Protein AF-A0A535Q9F3-F1 (afdb_monomer_lite)

Foldseek 3Di:
DLCLQAPDCVQVVHHRLVCVQVVHCDQLLVQLPDDDDPPDRDDPVVSVVSSVSSNPGCSSVVVLVVLLVVLVVQLVVLVVVDDDDVSVVSNVVSVCVSPDPD

Structure (mmCIF, N/CA/C/O backbone):
data_AF-A0A535Q9F3-F1
#
_entry.id   AF-A0A535Q9F3-F1
#
loop_
_atom_site.group_PDB
_atom_site.id
_atom_si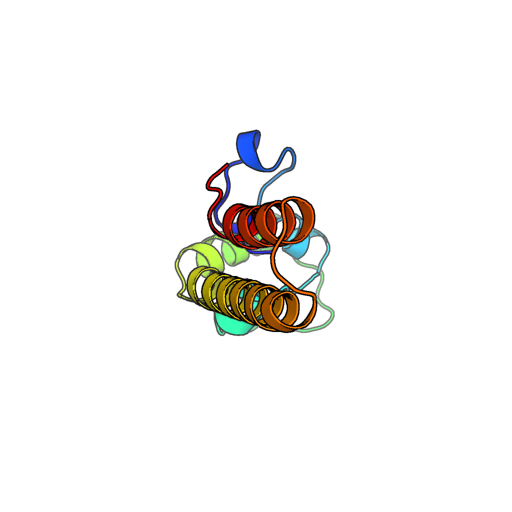te.type_symbol
_atom_site.label_atom_id
_atom_site.label_alt_id
_atom_site.label_comp_id
_atom_site.label_asym_id
_atom_site.label_entity_id
_atom_site.label_seq_id
_atom_site.pdbx_PDB_ins_code
_atom_site.Cartn_x
_atom_site.Cartn_y
_atom_site.Cartn_z
_atom_site.occupancy
_atom_site.B_iso_or_equiv
_atom_site.auth_seq_id
_atom_site.auth_comp_id
_atom_site.auth_asym_id
_atom_site.auth_atom_id
_atom_site.pdbx_PDB_model_num
ATOM 1 N N . ASP A 1 1 ? 5.963 -1.734 -1.301 1.00 90.44 1 ASP A N 1
ATOM 2 C CA . ASP A 1 1 ? 5.035 -2.369 -2.262 1.00 90.44 1 ASP A CA 1
ATOM 3 C C . ASP A 1 1 ? 4.254 -1.331 -3.057 1.00 90.44 1 ASP A C 1
ATOM 5 O O . ASP A 1 1 ? 4.890 -0.652 -3.834 1.00 90.44 1 ASP A O 1
ATOM 9 N N . VAL A 1 2 ? 2.936 -1.126 -2.894 1.00 91.62 2 VAL A N 1
ATOM 10 C CA . VAL A 1 2 ? 2.142 -0.286 -3.835 1.00 91.62 2 VAL A CA 1
ATOM 11 C C . VAL A 1 2 ? 2.726 1.120 -4.040 1.00 91.62 2 VAL A C 1
ATOM 13 O O . VAL A 1 2 ? 2.924 1.544 -5.177 1.00 91.62 2 VAL A O 1
ATOM 16 N N . LEU A 1 3 ? 3.059 1.819 -2.949 1.00 88.81 3 LEU A N 1
ATOM 17 C CA . LEU A 1 3 ? 3.656 3.160 -3.003 1.00 88.81 3 LEU A CA 1
ATOM 18 C C . LEU A 1 3 ? 5.018 3.193 -3.711 1.00 88.81 3 LEU A C 1
ATOM 20 O O . LEU A 1 3 ? 5.362 4.228 -4.266 1.00 88.81 3 LEU A O 1
ATOM 24 N N . ASP A 1 4 ? 5.745 2.074 -3.756 1.00 88.75 4 ASP A N 1
ATOM 25 C CA . ASP A 1 4 ? 7.026 1.967 -4.466 1.00 88.75 4 ASP A CA 1
ATOM 26 C C . ASP A 1 4 ? 6.860 2.118 -5.987 1.00 88.75 4 ASP A C 1
ATOM 28 O O . ASP A 1 4 ? 7.830 2.411 -6.672 1.00 88.75 4 ASP A O 1
ATOM 32 N N . TYR A 1 5 ? 5.633 1.974 -6.508 1.00 88.38 5 TYR A N 1
ATOM 33 C CA . TYR A 1 5 ? 5.314 2.106 -7.933 1.00 88.38 5 TYR A CA 1
ATOM 34 C C . TYR A 1 5 ? 4.454 3.334 -8.241 1.00 88.38 5 TYR A C 1
ATOM 36 O O . TYR A 1 5 ? 4.628 3.955 -9.289 1.00 88.38 5 TYR A O 1
ATOM 44 N N . VAL A 1 6 ? 3.509 3.688 -7.362 1.00 84.19 6 VAL A N 1
ATOM 45 C CA . VAL A 1 6 ? 2.505 4.738 -7.644 1.00 84.19 6 VAL A CA 1
ATOM 46 C C . VAL A 1 6 ? 2.747 6.057 -6.917 1.00 84.19 6 VAL A C 1
ATOM 48 O O . VAL A 1 6 ? 2.139 7.053 -7.297 1.00 84.19 6 VAL A O 1
ATOM 51 N N . GLY A 1 7 ? 3.579 6.064 -5.873 1.00 79.19 7 GLY A N 1
ATOM 52 C CA . GLY A 1 7 ? 3.896 7.279 -5.129 1.00 79.19 7 GLY A CA 1
ATOM 53 C C . GLY A 1 7 ? 4.912 8.151 -5.859 1.00 79.19 7 GLY A C 1
ATOM 54 O O . GLY A 1 7 ? 5.572 7.705 -6.798 1.00 79.19 7 GLY A O 1
ATOM 55 N N . THR A 1 8 ? 5.060 9.393 -5.414 1.00 74.19 8 THR A N 1
ATOM 56 C CA . THR A 1 8 ? 6.158 10.276 -5.829 1.00 74.19 8 THR A CA 1
ATOM 57 C C . THR A 1 8 ? 7.357 10.162 -4.881 1.00 74.19 8 THR A C 1
ATOM 59 O O . THR A 1 8 ? 7.219 9.763 -3.727 1.00 74.19 8 THR A O 1
ATOM 62 N N . GLU A 1 9 ? 8.563 10.540 -5.320 1.00 70.94 9 GLU A N 1
ATOM 63 C CA . GLU A 1 9 ? 9.750 10.508 -4.440 1.00 70.94 9 GLU A CA 1
ATOM 64 C C . GLU A 1 9 ? 9.569 11.366 -3.175 1.00 70.94 9 GLU A C 1
ATOM 66 O O . GLU A 1 9 ? 10.046 10.999 -2.103 1.00 70.94 9 GLU A O 1
ATOM 71 N N . GLY A 1 10 ? 8.832 12.479 -3.276 1.00 65.81 10 GLY A N 1
ATOM 72 C CA . GLY A 1 10 ? 8.499 13.332 -2.131 1.00 65.81 10 GLY A CA 1
ATOM 73 C C . GLY A 1 10 ? 7.527 12.682 -1.142 1.00 65.81 10 GLY A C 1
ATOM 74 O O . GLY A 1 10 ? 7.582 12.975 0.049 1.00 65.81 10 GLY A O 1
ATOM 75 N N . GLU A 1 11 ? 6.674 11.778 -1.618 1.00 69.12 11 GLU A N 1
ATOM 76 C CA . GLU A 1 11 ? 5.701 11.036 -0.813 1.00 69.12 11 GLU A CA 1
ATOM 77 C C . GLU A 1 11 ? 6.332 9.825 -0.122 1.00 69.12 11 GLU A C 1
ATOM 79 O O . GLU A 1 11 ? 6.045 9.540 1.040 1.00 69.12 11 GLU A O 1
ATOM 84 N N . VAL A 1 12 ? 7.202 9.101 -0.831 1.00 67.25 12 VAL A N 1
ATOM 85 C CA . VAL A 1 12 ? 7.805 7.852 -0.342 1.00 67.25 12 VAL A CA 1
ATOM 86 C C . VAL A 1 12 ? 9.109 8.115 0.426 1.00 67.25 12 VAL A C 1
ATOM 88 O O . VAL A 1 12 ? 9.489 7.317 1.282 1.00 67.25 12 VAL A O 1
ATOM 91 N N . GLY A 1 13 ? 9.792 9.236 0.163 1.00 68.69 13 GLY A N 1
ATOM 92 C CA . GLY A 1 13 ? 11.067 9.599 0.797 1.00 68.69 13 GLY A CA 1
ATOM 93 C C . GLY A 1 13 ? 12.273 8.789 0.301 1.00 68.69 13 GLY A C 1
ATOM 94 O O . GLY A 1 13 ? 13.349 8.867 0.892 1.00 68.69 13 GLY A O 1
ATOM 95 N N . LYS A 1 14 ? 12.096 8.009 -0.771 1.00 71.00 14 LYS A N 1
ATOM 96 C CA . LYS A 1 14 ? 13.121 7.225 -1.477 1.00 71.00 14 LYS A CA 1
ATOM 97 C C . LYS A 1 14 ? 12.809 7.194 -2.985 1.00 71.00 14 LYS A C 1
ATOM 99 O O . LYS A 1 14 ? 11.664 7.479 -3.350 1.00 71.00 14 LYS A O 1
ATOM 104 N N . PRO A 1 15 ? 13.782 6.849 -3.852 1.00 71.62 15 PRO A N 1
ATOM 105 C CA . PRO A 1 15 ? 13.523 6.643 -5.274 1.00 71.62 15 PRO A CA 1
ATOM 106 C C . PRO A 1 15 ? 12.430 5.592 -5.493 1.00 71.62 15 PRO A C 1
ATOM 108 O O . PRO A 1 15 ? 12.385 4.576 -4.798 1.00 71.62 15 PRO A O 1
ATOM 111 N N . ILE A 1 16 ? 11.557 5.844 -6.464 1.00 75.81 16 ILE A N 1
ATOM 112 C CA . ILE A 1 16 ? 10.507 4.911 -6.895 1.00 75.81 16 ILE A CA 1
ATOM 113 C C . ILE A 1 16 ? 11.169 3.673 -7.512 1.00 75.81 16 ILE A C 1
ATOM 115 O O . ILE A 1 16 ? 12.160 3.795 -8.234 1.00 75.81 16 ILE A O 1
ATOM 119 N N . GLY A 1 17 ? 10.610 2.488 -7.265 1.00 79.00 17 GLY A N 1
ATOM 120 C CA . GLY A 1 17 ? 11.117 1.238 -7.825 1.00 79.00 17 GLY A CA 1
ATOM 121 C C . GLY A 1 17 ? 12.365 0.705 -7.133 1.00 79.00 17 GLY A C 1
ATOM 122 O O . GLY A 1 17 ? 13.114 -0.076 -7.723 1.00 79.00 17 GLY A O 1
ATOM 123 N N . HIS A 1 18 ? 12.602 1.136 -5.895 1.00 82.12 18 HIS A N 1
ATOM 124 C CA . HIS A 1 18 ? 13.696 0.645 -5.070 1.00 82.12 18 HIS A CA 1
ATOM 125 C C . HIS A 1 18 ? 13.629 -0.874 -4.899 1.00 82.12 18 HIS A C 1
ATOM 127 O O . HIS A 1 18 ? 14.661 -1.535 -4.974 1.00 82.12 18 HIS A O 1
ATOM 133 N N . ASP A 1 19 ? 12.425 -1.429 -4.733 1.00 87.62 19 ASP A N 1
ATOM 134 C CA . ASP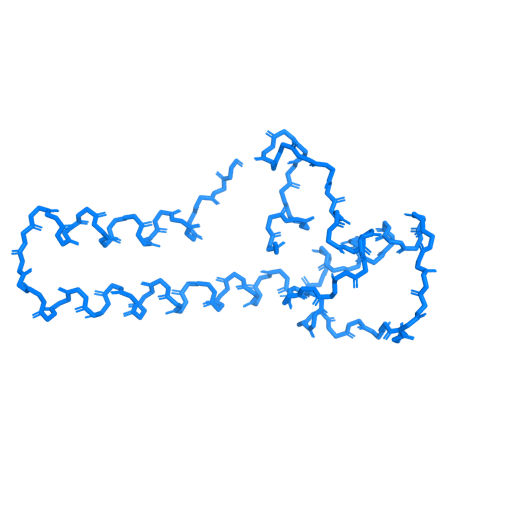 A 1 19 ? 12.247 -2.863 -4.501 1.00 87.62 19 ASP A CA 1
ATOM 135 C C . ASP A 1 19 ? 12.752 -3.666 -5.722 1.00 87.62 19 ASP A C 1
ATOM 137 O O . ASP A 1 19 ? 13.501 -4.628 -5.567 1.00 87.62 19 ASP A O 1
ATOM 141 N N . ILE A 1 20 ? 12.456 -3.211 -6.948 1.00 86.38 20 ILE A N 1
ATOM 142 C CA . ILE A 1 20 ? 12.961 -3.826 -8.191 1.00 86.38 20 ILE A CA 1
ATOM 143 C C . ILE A 1 20 ? 14.481 -3.676 -8.323 1.00 86.38 20 ILE A C 1
ATOM 145 O O . ILE A 1 20 ? 15.154 -4.623 -8.730 1.00 86.38 20 ILE A O 1
ATOM 149 N N . LEU A 1 21 ? 15.036 -2.506 -7.986 1.00 82.44 21 LEU A N 1
ATOM 150 C CA . LEU A 1 21 ? 16.485 -2.268 -8.042 1.00 82.44 21 LEU A CA 1
ATOM 151 C C . LEU A 1 21 ? 17.264 -3.182 -7.086 1.00 82.44 21 LEU A C 1
ATOM 153 O O . LEU A 1 21 ? 18.392 -3.573 -7.391 1.00 82.44 21 LEU A O 1
ATOM 157 N N . GLU A 1 22 ? 16.663 -3.541 -5.953 1.00 84.00 22 GLU A N 1
ATOM 158 C CA . GLU A 1 22 ? 17.216 -4.500 -4.993 1.00 84.00 22 GLU A CA 1
ATOM 159 C C . GLU A 1 22 ? 16.936 -5.970 -5.355 1.00 84.00 22 GLU A C 1
ATOM 161 O O . GLU A 1 22 ? 17.462 -6.869 -4.700 1.00 84.00 22 GLU A O 1
ATOM 166 N N . GLY A 1 23 ? 16.169 -6.230 -6.420 1.00 83.12 23 GLY A N 1
ATOM 167 C CA . GLY A 1 23 ? 15.842 -7.579 -6.889 1.00 83.12 23 GLY A CA 1
ATOM 168 C C . GLY A 1 23 ? 14.638 -8.216 -6.190 1.00 83.12 23 GLY A C 1
ATOM 169 O O . GLY A 1 23 ? 14.482 -9.434 -6.226 1.00 83.12 23 GLY A O 1
ATOM 170 N N . PHE A 1 24 ? 13.775 -7.422 -5.555 1.00 85.62 24 PHE A N 1
ATOM 171 C CA . PHE A 1 24 ? 12.557 -7.903 -4.912 1.00 85.62 24 PHE A CA 1
ATOM 172 C C . PHE A 1 24 ? 11.342 -7.761 -5.834 1.00 85.62 24 PHE A C 1
ATOM 174 O O . PHE A 1 24 ? 10.825 -6.667 -6.068 1.00 85.62 24 PHE A O 1
ATOM 181 N N . ALA A 1 25 ? 10.815 -8.895 -6.296 1.00 88.06 25 ALA A N 1
ATOM 182 C CA . ALA A 1 25 ? 9.504 -8.951 -6.931 1.00 88.06 25 ALA A CA 1
ATOM 183 C C . ALA A 1 25 ? 8.406 -8.864 -5.855 1.00 88.06 25 ALA A C 1
ATOM 185 O O . ALA A 1 25 ? 8.063 -9.860 -5.223 1.00 88.06 25 ALA A O 1
ATOM 186 N N . THR A 1 26 ? 7.869 -7.666 -5.611 1.00 92.44 26 THR A N 1
ATOM 187 C CA . THR A 1 26 ? 6.767 -7.449 -4.655 1.00 92.44 26 THR A CA 1
ATOM 188 C C . THR A 1 26 ? 5.395 -7.725 -5.274 1.00 92.44 26 THR A C 1
ATOM 190 O O . THR A 1 26 ? 5.262 -7.921 -6.483 1.00 92.44 26 THR A O 1
ATOM 193 N N . LEU A 1 27 ? 4.338 -7.734 -4.453 1.00 94.94 27 LEU A N 1
ATOM 194 C CA . LEU A 1 27 ? 2.992 -8.123 -4.890 1.00 94.94 27 LEU A CA 1
ATOM 195 C C . LEU A 1 27 ? 2.482 -7.380 -6.150 1.00 94.94 27 LEU A C 1
ATOM 197 O O . LEU A 1 27 ? 1.922 -8.050 -7.021 1.00 94.94 27 LEU A O 1
ATOM 201 N N . PRO A 1 28 ? 2.683 -6.053 -6.325 1.00 94.94 28 PRO A N 1
ATOM 202 C CA . PRO A 1 28 ? 2.293 -5.372 -7.563 1.00 94.94 28 PRO A CA 1
ATOM 203 C C . PRO A 1 28 ? 2.909 -5.985 -8.828 1.00 94.94 28 PRO A C 1
ATOM 205 O O . PRO A 1 28 ? 2.235 -6.048 -9.850 1.00 94.94 28 PRO A O 1
ATOM 208 N N . VAL A 1 29 ? 4.150 -6.473 -8.756 1.00 93.31 29 VAL A N 1
ATOM 209 C CA . VAL A 1 29 ? 4.868 -7.123 -9.867 1.00 93.31 29 VAL A CA 1
ATOM 210 C C . VAL A 1 29 ? 4.252 -8.474 -10.186 1.00 93.31 29 VAL A C 1
ATOM 212 O O . VAL A 1 29 ? 3.924 -8.750 -11.337 1.00 93.31 29 VAL A O 1
ATOM 215 N N . MET A 1 30 ? 4.038 -9.289 -9.149 1.00 92.19 30 MET A N 1
ATOM 216 C CA . MET A 1 30 ? 3.439 -10.619 -9.284 1.00 92.19 30 MET A CA 1
ATOM 217 C C . MET A 1 30 ? 2.051 -10.536 -9.935 1.00 92.19 30 MET A C 1
ATOM 219 O O . MET A 1 30 ? 1.699 -11.358 -10.775 1.00 92.19 30 MET A O 1
ATOM 223 N N . LEU A 1 31 ? 1.272 -9.512 -9.576 1.00 95.12 31 LEU A N 1
ATOM 224 C CA . LEU A 1 31 ? -0.069 -9.273 -10.114 1.00 95.12 31 LEU A CA 1
ATOM 225 C C . LEU A 1 31 ? -0.062 -8.603 -11.495 1.00 95.12 31 LEU A C 1
ATOM 227 O O . LEU A 1 31 ? -0.993 -8.797 -12.276 1.00 95.12 31 LEU A O 1
ATOM 231 N N . ALA A 1 32 ? 0.993 -7.858 -11.836 1.00 93.62 32 ALA A N 1
ATOM 232 C CA . ALA A 1 32 ? 1.164 -7.273 -13.165 1.00 93.62 32 ALA A CA 1
ATOM 233 C C . ALA A 1 32 ? 1.350 -8.331 -14.268 1.00 93.62 32 ALA A C 1
ATOM 235 O O . ALA A 1 32 ? 1.239 -7.992 -15.444 1.00 93.62 32 ALA A O 1
ATOM 236 N N . SER A 1 33 ? 1.589 -9.602 -13.905 1.00 86.00 33 SER A N 1
ATOM 237 C CA . SER A 1 33 ? 1.857 -10.702 -14.846 1.00 86.00 33 SER A CA 1
ATOM 238 C C . SER A 1 33 ? 3.040 -10.400 -15.778 1.00 86.00 33 SER A C 1
ATOM 240 O O . SER A 1 33 ? 3.030 -10.770 -16.951 1.00 86.00 33 SER A O 1
ATOM 242 N N . ILE A 1 34 ? 4.041 -9.686 -15.257 1.00 83.19 34 ILE A N 1
ATOM 243 C CA . ILE A 1 34 ? 5.296 -9.404 -15.954 1.00 83.19 34 ILE A CA 1
ATOM 244 C C . ILE A 1 34 ? 6.220 -10.591 -15.725 1.00 83.19 34 ILE A C 1
ATOM 246 O O . ILE A 1 34 ? 6.467 -10.971 -14.581 1.00 83.19 34 ILE A O 1
ATOM 250 N N . ASP A 1 35 ? 6.714 -11.165 -16.816 1.00 80.12 35 ASP A N 1
ATOM 251 C CA . ASP A 1 35 ? 7.698 -12.237 -16.758 1.00 80.12 35 ASP A CA 1
ATOM 252 C C . ASP A 1 35 ? 9.060 -11.643 -16.391 1.00 80.12 35 ASP A C 1
ATOM 254 O O . ASP A 1 35 ? 9.587 -10.775 -17.096 1.00 80.12 35 ASP A O 1
ATOM 258 N N . LEU A 1 36 ? 9.593 -12.067 -15.250 1.00 78.31 36 LEU A N 1
ATOM 259 C CA . LEU A 1 36 ? 10.919 -11.699 -14.780 1.00 78.31 36 LEU A CA 1
ATOM 260 C C . LEU A 1 36 ? 11.737 -12.979 -14.687 1.00 78.31 36 LEU A C 1
ATOM 262 O O . LEU A 1 36 ? 11.338 -13.929 -14.021 1.00 78.31 36 LEU A O 1
ATOM 266 N N . GLU A 1 37 ? 12.887 -12.994 -15.353 1.00 78.25 37 GLU A N 1
ATOM 267 C CA . GLU A 1 37 ? 13.832 -14.096 -15.214 1.00 78.25 37 GLU A CA 1
ATOM 268 C C . GLU A 1 37 ? 14.401 -14.109 -13.789 1.00 78.25 37 GLU A C 1
ATOM 270 O O . GLU A 1 37 ? 15.000 -13.123 -13.346 1.00 78.25 37 GLU A O 1
ATOM 275 N N . ASP A 1 38 ? 14.234 -15.234 -13.091 1.00 72.94 38 ASP A N 1
ATOM 276 C CA . ASP A 1 38 ? 14.846 -15.460 -11.781 1.00 72.94 38 ASP A CA 1
ATOM 277 C C . ASP A 1 38 ? 16.384 -15.381 -11.864 1.00 72.94 38 ASP A C 1
ATOM 279 O O . ASP A 1 38 ? 17.003 -15.735 -12.871 1.00 72.94 38 ASP A O 1
ATOM 283 N N . ASP A 1 39 ? 17.008 -14.918 -10.777 1.00 72.88 39 ASP A N 1
ATOM 284 C CA . ASP A 1 39 ? 18.465 -14.849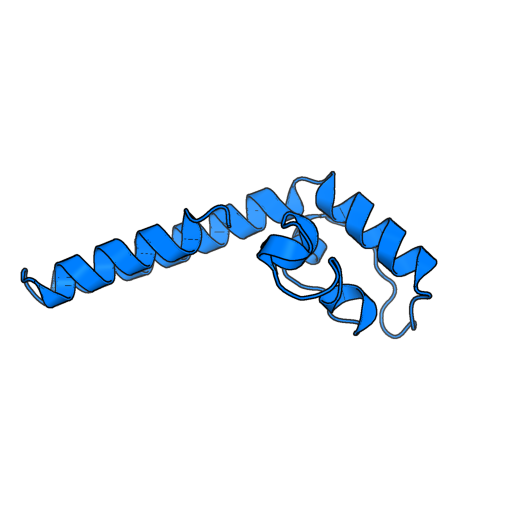 -10.573 1.00 72.88 39 ASP A CA 1
ATOM 285 C C . ASP A 1 39 ? 19.267 -13.957 -11.543 1.00 72.88 39 ASP A C 1
ATOM 287 O O . ASP A 1 39 ? 20.505 -13.946 -11.517 1.00 72.88 39 ASP A O 1
ATOM 291 N N . ARG A 1 40 ? 18.604 -13.126 -12.358 1.00 78.38 40 ARG A N 1
ATOM 292 C CA . ARG A 1 40 ? 19.280 -12.118 -13.185 1.00 78.38 40 ARG A CA 1
ATOM 293 C C . ARG A 1 40 ? 19.331 -10.762 -12.487 1.00 78.38 40 ARG A C 1
ATOM 295 O O . ARG A 1 40 ? 18.315 -10.182 -12.118 1.00 78.38 40 ARG A O 1
ATOM 302 N N . ARG A 1 41 ? 20.531 -10.182 -12.385 1.00 79.94 41 ARG A N 1
ATOM 303 C CA . ARG A 1 41 ? 20.682 -8.790 -11.940 1.00 79.94 41 ARG A CA 1
ATOM 304 C C . ARG A 1 41 ? 20.204 -7.841 -13.040 1.00 79.94 41 ARG A C 1
ATOM 306 O O . ARG A 1 41 ? 20.797 -7.804 -14.118 1.00 79.94 41 ARG A O 1
ATOM 313 N N . LEU A 1 42 ? 19.164 -7.066 -12.749 1.00 83.44 42 LEU A N 1
ATOM 314 C CA . LEU A 1 42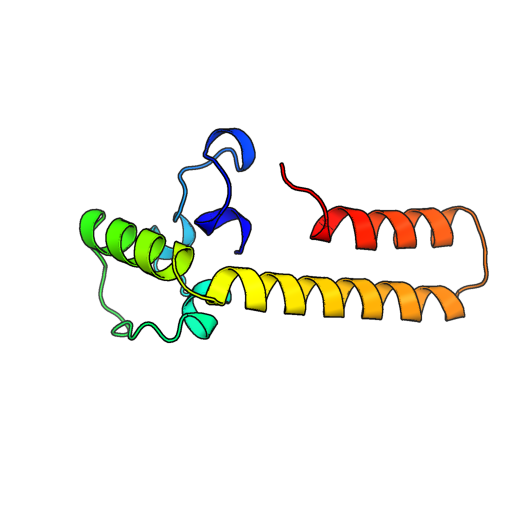 ? 18.656 -6.021 -13.635 1.00 83.44 42 LEU A CA 1
ATOM 315 C C . LEU A 1 42 ? 19.620 -4.829 -13.667 1.00 83.44 42 LEU A C 1
ATOM 317 O O . LEU A 1 42 ? 20.188 -4.436 -12.644 1.00 83.44 42 LEU A O 1
ATOM 321 N N . SER A 1 43 ? 19.794 -4.229 -14.840 1.00 87.12 43 SER A N 1
ATOM 322 C CA . SER A 1 43 ? 20.352 -2.883 -14.938 1.00 87.12 43 SER A CA 1
ATOM 323 C C . SER A 1 43 ? 19.351 -1.856 -14.404 1.00 87.12 43 SER A C 1
ATOM 325 O O . SER A 1 43 ? 18.142 -2.087 -14.390 1.00 87.12 43 SER A O 1
ATOM 327 N N . GLU A 1 44 ? 19.828 -0.670 -14.020 1.00 84.31 44 GLU A N 1
ATOM 328 C CA . GLU A 1 44 ? 18.924 0.411 -13.607 1.00 84.31 44 GLU A CA 1
ATOM 329 C C . GLU A 1 44 ? 17.920 0.803 -14.700 1.00 84.31 44 GLU A C 1
ATOM 331 O O . GLU A 1 44 ? 16.829 1.283 -14.403 1.00 84.31 44 GLU A O 1
ATOM 336 N N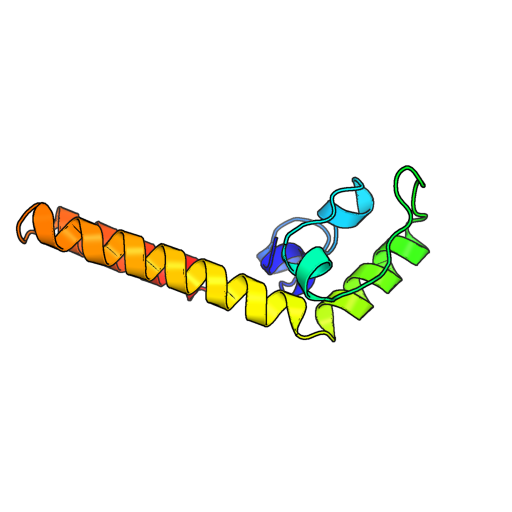 . HIS A 1 45 ? 18.295 0.648 -15.972 1.00 87.69 45 HIS A N 1
ATOM 337 C CA . HIS A 1 45 ? 17.404 0.946 -17.086 1.00 87.69 45 HIS A CA 1
ATOM 338 C C . HIS A 1 45 ? 16.258 -0.064 -17.160 1.00 87.69 45 HIS A C 1
ATOM 340 O O . HIS A 1 45 ? 15.106 0.356 -17.169 1.00 87.69 45 HIS A O 1
ATOM 346 N N . GLU A 1 46 ? 16.563 -1.362 -17.105 1.00 88.00 46 GLU A N 1
ATOM 347 C CA . GLU A 1 46 ? 15.552 -2.429 -17.096 1.00 88.00 46 GLU A CA 1
ATOM 348 C C . GLU A 1 46 ? 14.649 -2.338 -15.864 1.00 88.00 46 GLU A C 1
ATOM 350 O O . GLU A 1 46 ? 13.436 -2.482 -15.970 1.00 88.00 46 GLU A O 1
ATOM 355 N N . ALA A 1 47 ? 15.219 -2.026 -14.696 1.00 86.62 47 ALA A N 1
ATOM 356 C CA . ALA A 1 47 ? 14.442 -1.797 -13.485 1.00 86.62 47 ALA A CA 1
ATOM 357 C C . ALA A 1 47 ? 13.427 -0.657 -13.668 1.00 86.62 47 ALA A C 1
ATOM 359 O O . ALA A 1 47 ? 12.262 -0.807 -13.306 1.00 86.62 47 ALA A O 1
ATOM 360 N N . ARG A 1 48 ? 13.833 0.463 -14.285 1.00 85.94 48 ARG A N 1
ATOM 361 C CA . ARG A 1 48 ? 12.922 1.576 -14.606 1.00 85.94 48 ARG A CA 1
ATOM 362 C C . ARG A 1 48 ? 11.833 1.171 -15.601 1.00 85.94 48 ARG A C 1
ATOM 364 O O . ARG A 1 48 ? 10.686 1.570 -15.420 1.00 85.94 48 ARG A O 1
ATOM 371 N N . GLU A 1 49 ? 12.161 0.376 -16.617 1.00 90.06 49 GLU A N 1
ATOM 372 C CA . GLU A 1 49 ? 11.172 -0.137 -17.576 1.00 90.06 49 GLU A CA 1
ATOM 373 C C . GLU A 1 49 ? 10.143 -1.050 -16.901 1.00 90.06 49 GLU A C 1
ATOM 375 O O . GLU A 1 49 ? 8.945 -0.912 -17.144 1.00 90.06 49 GLU A O 1
ATOM 380 N N . ILE A 1 50 ? 10.588 -1.925 -15.996 1.00 89.94 50 ILE A N 1
ATOM 381 C CA . ILE A 1 50 ? 9.704 -2.791 -15.208 1.00 89.94 50 ILE A CA 1
ATOM 382 C C . ILE A 1 50 ? 8.801 -1.953 -14.305 1.00 89.94 50 ILE A C 1
ATOM 384 O O . ILE A 1 50 ? 7.597 -2.186 -14.264 1.00 89.94 50 ILE A O 1
ATOM 388 N N . VAL A 1 51 ? 9.346 -0.953 -13.611 1.00 89.44 51 VAL A N 1
ATOM 389 C CA . VAL A 1 51 ? 8.564 -0.063 -12.736 1.00 89.44 51 VAL A CA 1
ATOM 390 C C . VAL A 1 51 ? 7.467 0.654 -13.520 1.00 89.44 51 VAL A C 1
ATOM 392 O O . VAL A 1 51 ? 6.320 0.687 -13.071 1.00 89.44 51 VAL A O 1
ATOM 395 N N . GLU A 1 52 ? 7.783 1.175 -14.706 1.00 90.81 52 GLU A N 1
ATOM 396 C CA . GLU A 1 52 ? 6.797 1.793 -15.598 1.00 90.81 52 GLU A CA 1
ATOM 397 C C . GLU A 1 52 ? 5.770 0.780 -16.125 1.00 90.81 52 GLU A C 1
ATOM 399 O O . GLU A 1 52 ? 4.573 1.070 -16.154 1.00 90.81 52 GLU A O 1
ATOM 404 N N . ALA A 1 53 ? 6.188 -0.434 -16.487 1.00 92.94 53 ALA A N 1
ATOM 405 C CA . ALA A 1 53 ? 5.269 -1.488 -16.909 1.00 92.94 53 ALA A CA 1
ATOM 406 C C . ALA A 1 53 ? 4.299 -1.886 -15.781 1.00 92.94 53 ALA A C 1
ATOM 408 O O . ALA A 1 53 ? 3.090 -1.961 -16.004 1.00 92.94 53 ALA A O 1
ATOM 409 N N . VAL A 1 54 ? 4.799 -2.064 -14.552 1.00 93.56 54 VAL A N 1
ATOM 410 C CA . VAL A 1 54 ? 3.981 -2.359 -13.364 1.00 93.56 54 VAL A CA 1
ATOM 411 C C . VAL A 1 54 ? 3.015 -1.211 -13.091 1.00 93.56 54 VAL A C 1
ATOM 413 O O . VAL A 1 54 ? 1.824 -1.457 -12.898 1.00 93.56 54 VAL A O 1
ATOM 416 N N . ARG A 1 55 ? 3.493 0.039 -13.118 1.00 91.31 55 ARG A N 1
ATOM 417 C CA . ARG A 1 55 ? 2.675 1.243 -12.907 1.00 91.31 55 ARG A CA 1
ATOM 418 C C . ARG A 1 55 ? 1.505 1.333 -13.886 1.00 91.31 55 ARG A C 1
ATOM 420 O O . ARG A 1 55 ? 0.419 1.740 -13.482 1.00 91.31 55 ARG A O 1
ATOM 427 N N . ASN A 1 56 ? 1.718 0.943 -15.140 1.00 93.19 56 ASN A N 1
ATOM 428 C CA . ASN A 1 56 ? 0.702 0.972 -16.195 1.00 93.19 56 ASN A CA 1
ATOM 429 C C . ASN A 1 56 ? -0.170 -0.300 -16.254 1.00 93.19 56 ASN A C 1
ATOM 431 O O . ASN A 1 56 ? -1.070 -0.396 -17.088 1.00 93.19 56 ASN A O 1
ATOM 435 N N . SER A 1 57 ? 0.079 -1.276 -15.378 1.00 94.81 57 SER A N 1
ATOM 436 C CA . SER A 1 57 ? -0.706 -2.506 -15.258 1.00 94.81 57 SER A CA 1
ATOM 437 C C . SER A 1 57 ? -1.827 -2.386 -14.213 1.00 94.81 57 SER A C 1
ATOM 439 O O . SER A 1 57 ? -1.950 -1.391 -13.498 1.00 94.81 57 SER A O 1
ATOM 441 N N . ASN A 1 58 ? -2.616 -3.453 -14.053 1.00 95.06 58 ASN A N 1
ATOM 442 C CA . ASN A 1 58 ? -3.575 -3.573 -12.948 1.00 95.06 58 ASN A CA 1
ATOM 443 C C . ASN A 1 58 ? -2.928 -4.025 -11.623 1.00 95.06 58 ASN A C 1
ATOM 445 O O . ASN A 1 58 ? -3.613 -4.052 -10.599 1.00 95.06 58 ASN A O 1
ATOM 449 N N . GLY A 1 59 ? -1.636 -4.371 -11.619 1.00 95.62 59 GLY A N 1
ATOM 450 C CA . GLY A 1 59 ? -0.930 -4.927 -10.464 1.00 95.62 59 GLY A CA 1
ATOM 451 C C . GLY A 1 59 ? -0.999 -4.047 -9.210 1.00 95.62 59 GLY A C 1
ATOM 452 O O . GLY A 1 59 ? -1.432 -4.532 -8.163 1.00 95.62 59 GLY A O 1
ATOM 453 N N . PRO A 1 60 ? -0.669 -2.741 -9.285 1.00 94.12 60 PRO A N 1
ATOM 454 C CA . PRO A 1 60 ? -0.786 -1.839 -8.141 1.00 94.12 60 PRO A CA 1
ATOM 455 C C . PRO A 1 60 ? -2.211 -1.725 -7.589 1.00 94.12 60 PRO A C 1
ATOM 457 O O . PRO A 1 60 ? -2.395 -1.708 -6.372 1.00 94.12 60 PRO A O 1
ATOM 460 N N . GLN A 1 61 ? -3.221 -1.677 -8.465 1.00 94.31 61 GLN A N 1
ATOM 461 C CA . GLN A 1 61 ? -4.623 -1.586 -8.050 1.00 94.31 61 GLN A CA 1
ATOM 462 C C . GLN A 1 61 ? -5.071 -2.872 -7.345 1.00 94.31 61 GLN A C 1
ATOM 464 O O . GLN A 1 61 ? -5.627 -2.801 -6.254 1.00 94.31 61 GLN A O 1
ATOM 469 N N . GLN A 1 62 ? -4.760 -4.041 -7.907 1.00 96.94 62 GLN A N 1
ATOM 470 C CA . GLN A 1 62 ? -5.089 -5.328 -7.292 1.00 96.94 62 GLN A CA 1
ATOM 471 C C . GLN A 1 62 ? -4.357 -5.546 -5.958 1.00 96.94 62 GLN A C 1
ATOM 473 O O . GLN A 1 62 ? -4.941 -6.064 -5.008 1.00 96.94 62 GLN A O 1
ATOM 478 N N . ALA A 1 63 ? -3.097 -5.113 -5.848 1.00 96.38 63 ALA A N 1
ATOM 479 C CA . ALA A 1 63 ? -2.356 -5.150 -4.589 1.00 96.38 63 ALA A CA 1
ATOM 480 C C . ALA A 1 63 ? -2.978 -4.220 -3.531 1.00 96.38 63 ALA A C 1
ATOM 482 O O . ALA A 1 63 ? -3.045 -4.572 -2.352 1.00 96.38 63 ALA A O 1
ATOM 483 N N . LEU A 1 64 ? -3.475 -3.046 -3.939 1.00 95.31 64 LEU A N 1
ATOM 484 C CA . LEU A 1 64 ? -4.204 -2.143 -3.047 1.00 95.31 64 LEU A CA 1
ATOM 485 C C . LEU A 1 64 ? -5.546 -2.739 -2.600 1.00 95.31 64 LEU A C 1
ATOM 487 O O . LEU A 1 64 ? -5.939 -2.546 -1.451 1.00 95.31 64 LEU A O 1
ATOM 491 N N . ASP A 1 65 ? -6.231 -3.481 -3.469 1.00 96.44 65 ASP A N 1
ATOM 492 C CA . ASP A 1 65 ? -7.467 -4.181 -3.113 1.00 96.44 65 ASP A CA 1
ATOM 493 C C . ASP A 1 65 ? -7.210 -5.286 -2.078 1.00 96.44 65 ASP A C 1
ATOM 495 O O . ASP A 1 65 ? -7.904 -5.330 -1.065 1.00 96.44 65 ASP A O 1
ATOM 499 N N . GLN A 1 66 ? -6.128 -6.064 -2.212 1.00 97.75 66 GLN A N 1
ATOM 500 C CA . GLN A 1 66 ? -5.716 -7.004 -1.157 1.00 97.75 66 GLN A CA 1
ATOM 501 C C . GLN A 1 66 ? -5.395 -6.294 0.168 1.00 97.75 66 GLN A C 1
ATOM 503 O O . GLN A 1 66 ? -5.763 -6.769 1.244 1.00 97.75 66 GLN A O 1
ATOM 508 N N . ALA A 1 67 ? -4.745 -5.127 0.121 1.00 96.50 67 ALA A N 1
ATOM 509 C CA . ALA A 1 67 ? -4.497 -4.340 1.327 1.00 96.50 67 ALA A CA 1
ATOM 510 C C . ALA A 1 67 ? -5.811 -3.887 1.996 1.00 96.50 67 ALA A C 1
ATOM 512 O O . ALA A 1 67 ? -5.927 -3.944 3.223 1.00 96.50 67 ALA A O 1
ATOM 513 N N . ARG A 1 68 ? -6.816 -3.480 1.207 1.00 96.44 68 ARG A N 1
ATOM 514 C CA . ARG A 1 68 ? -8.158 -3.120 1.701 1.00 96.44 68 ARG A CA 1
ATOM 515 C C . ARG A 1 68 ? -8.865 -4.313 2.338 1.00 96.44 68 ARG A C 1
ATOM 517 O O . ARG A 1 68 ? -9.401 -4.158 3.432 1.00 96.44 68 ARG A O 1
ATOM 524 N N . ASP A 1 69 ? -8.778 -5.493 1.731 1.00 98.06 69 ASP A N 1
ATOM 525 C CA . ASP A 1 69 ? -9.339 -6.724 2.297 1.00 98.06 69 ASP A CA 1
ATOM 526 C C . ASP A 1 69 ? -8.714 -7.048 3.663 1.00 98.06 69 ASP A C 1
ATOM 528 O O . ASP A 1 69 ? -9.421 -7.371 4.623 1.00 98.06 69 ASP A O 1
ATOM 532 N N . HIS A 1 70 ? -7.392 -6.889 3.803 1.00 98.00 70 HIS A N 1
ATOM 533 C CA . HIS A 1 70 ? -6.712 -7.036 5.092 1.00 98.00 70 HIS A CA 1
ATOM 534 C C . HIS A 1 70 ? -7.167 -5.995 6.124 1.00 98.00 70 HIS A C 1
ATOM 536 O O . HIS A 1 70 ? -7.394 -6.343 7.288 1.00 98.00 70 HIS A O 1
ATOM 542 N N . ALA A 1 71 ? -7.331 -4.731 5.723 1.00 97.19 71 ALA A N 1
ATOM 543 C CA . ALA A 1 71 ? -7.836 -3.680 6.603 1.00 97.19 71 ALA A CA 1
ATOM 544 C C . ALA A 1 71 ? -9.272 -3.966 7.074 1.00 97.19 71 ALA A C 1
ATOM 546 O O . ALA A 1 71 ? -9.578 -3.815 8.261 1.00 97.19 71 ALA A O 1
ATOM 547 N N . ASP A 1 72 ? -10.145 -4.435 6.185 1.00 97.31 72 ASP A N 1
ATOM 548 C CA . ASP A 1 72 ? -11.520 -4.794 6.528 1.00 97.31 72 ASP A CA 1
ATOM 549 C C . ASP A 1 72 ? -11.594 -6.042 7.413 1.00 97.31 72 ASP A C 1
ATOM 551 O O . ASP A 1 72 ? -12.355 -6.062 8.389 1.00 97.31 72 ASP A O 1
ATOM 555 N N . ALA A 1 73 ? -10.748 -7.043 7.162 1.00 97.50 73 ALA A N 1
ATOM 556 C CA . ALA A 1 73 ? -10.606 -8.196 8.043 1.00 97.50 73 ALA A CA 1
ATOM 557 C C . ALA A 1 73 ? -10.171 -7.767 9.455 1.00 97.50 73 ALA A C 1
ATOM 559 O O . ALA A 1 73 ? -10.797 -8.174 10.439 1.00 97.50 73 ALA A O 1
ATOM 560 N N . ALA A 1 74 ? -9.169 -6.888 9.569 1.00 95.75 74 ALA A N 1
ATOM 561 C CA . ALA A 1 74 ? -8.714 -6.345 10.848 1.00 95.75 74 ALA A CA 1
ATOM 562 C C . ALA A 1 74 ? -9.835 -5.588 11.583 1.00 95.75 74 ALA A C 1
ATOM 564 O O . ALA A 1 74 ? -10.076 -5.822 12.769 1.00 95.75 74 ALA A O 1
ATOM 565 N N . ARG A 1 75 ? -10.595 -4.743 10.875 1.00 94.75 75 ARG A N 1
ATOM 566 C CA . ARG A 1 75 ? -11.759 -4.031 11.435 1.00 94.75 75 ARG A CA 1
ATOM 567 C C . ARG A 1 75 ? -12.854 -4.983 11.910 1.00 94.75 75 ARG A C 1
ATOM 569 O O . ARG A 1 75 ? -13.510 -4.706 12.913 1.00 94.75 75 ARG A O 1
ATOM 576 N N . SER A 1 76 ? -13.060 -6.101 11.217 1.00 94.75 76 SER A N 1
ATOM 577 C CA . SER A 1 76 ? -14.032 -7.113 11.631 1.00 94.75 76 SER A CA 1
ATOM 578 C C . SER A 1 76 ? -13.641 -7.774 12.956 1.00 94.75 76 SER A C 1
ATOM 580 O O . SER A 1 76 ? -14.506 -7.961 13.811 1.00 94.75 76 SER A O 1
ATOM 582 N N . GLN A 1 77 ? -12.349 -8.046 13.177 1.00 94.50 77 GLN A N 1
ATOM 583 C CA . GLN A 1 77 ? -11.858 -8.619 14.439 1.00 94.50 77 GLN A CA 1
ATOM 584 C C . GLN A 1 77 ? -12.092 -7.688 15.639 1.00 94.50 77 GLN A C 1
ATOM 586 O O . GLN A 1 77 ? -12.433 -8.150 16.728 1.00 94.50 77 GLN A O 1
ATOM 591 N N . LEU A 1 78 ? -12.004 -6.368 15.440 1.00 93.50 78 LEU A N 1
ATOM 592 C CA . LEU A 1 78 ? -12.242 -5.382 16.505 1.00 93.50 78 LEU A CA 1
ATOM 593 C C . LEU A 1 78 ? -13.676 -5.417 17.056 1.00 93.50 78 LEU A C 1
ATOM 595 O O . LEU A 1 78 ? -13.892 -5.044 18.208 1.00 93.50 78 LEU A O 1
ATOM 599 N N . LYS A 1 79 ? -14.655 -5.921 16.288 1.00 88.69 79 LYS A N 1
ATOM 600 C CA . LYS A 1 79 ? -16.042 -6.079 16.762 1.00 88.69 79 LYS A CA 1
ATOM 601 C C . LYS A 1 79 ? -16.146 -7.028 17.963 1.00 88.69 79 LYS A C 1
ATOM 603 O O . LYS A 1 79 ? -17.064 -6.877 18.764 1.00 88.69 79 LYS A O 1
ATOM 608 N N . GLY A 1 80 ? -15.217 -7.979 18.102 1.00 88.44 80 GLY A N 1
ATOM 609 C CA . GLY A 1 80 ? -15.192 -8.947 19.204 1.00 88.44 80 GLY A CA 1
ATOM 610 C C . GLY A 1 80 ? -14.626 -8.411 20.524 1.00 88.44 80 GLY A C 1
ATOM 611 O O . GLY A 1 80 ? -14.826 -9.036 21.559 1.00 88.44 80 GLY A O 1
ATOM 612 N N . ILE A 1 81 ? -13.946 -7.259 20.511 1.00 83.69 81 ILE A N 1
ATOM 613 C CA . ILE A 1 81 ? -13.236 -6.694 21.678 1.00 83.69 81 ILE A CA 1
ATOM 614 C C . ILE A 1 81 ? -14.164 -5.788 22.520 1.00 83.69 81 ILE A C 1
ATOM 616 O O . ILE A 1 81 ? -13.801 -5.331 23.601 1.00 83.69 81 ILE A O 1
ATOM 620 N N . GLY A 1 82 ? -15.399 -5.569 22.059 1.00 73.50 82 GLY A N 1
ATOM 621 C CA . GLY A 1 82 ? -16.323 -4.598 22.640 1.00 73.50 82 GLY A CA 1
ATOM 622 C C . GLY A 1 82 ? -16.055 -3.183 22.122 1.00 73.50 82 GLY A C 1
ATOM 623 O O . GLY A 1 82 ? -14.944 -2.833 21.726 1.00 73.50 82 GLY A O 1
ATOM 624 N N . GLY A 1 83 ? -17.107 -2.365 22.065 1.00 76.56 83 GLY A N 1
ATOM 625 C CA . GLY A 1 83 ? -16.985 -0.966 21.655 1.00 76.56 83 GLY A CA 1
ATOM 626 C C . GLY A 1 83 ? -16.120 -0.153 22.625 1.00 76.56 83 GLY A C 1
ATOM 627 O O . GLY A 1 83 ? -15.977 -0.497 23.794 1.00 76.56 83 GLY A O 1
ATOM 628 N N . GLY A 1 84 ? -15.551 0.948 22.141 1.00 90.06 84 GLY A N 1
ATOM 629 C CA . GLY A 1 84 ? -14.746 1.856 22.953 1.00 90.06 84 GLY A CA 1
ATOM 630 C C . GLY A 1 84 ? -13.868 2.762 22.102 1.00 90.06 84 GLY A C 1
ATOM 631 O O . GLY A 1 84 ? -13.768 2.596 20.882 1.00 90.06 84 GLY A O 1
ATOM 632 N N . GLU A 1 85 ? -13.216 3.718 22.754 1.00 94.25 85 GLU A N 1
ATOM 633 C CA . GLU A 1 85 ? -12.343 4.686 22.087 1.00 94.25 85 GLU A CA 1
ATOM 634 C C . GLU A 1 85 ? -11.153 3.996 21.408 1.00 94.25 85 GLU A C 1
ATOM 636 O O . GLU A 1 85 ? -10.908 4.219 20.226 1.00 94.25 85 GLU A O 1
ATOM 641 N N . ALA A 1 86 ? -10.487 3.068 22.104 1.00 92.88 86 ALA A N 1
ATOM 642 C CA . ALA A 1 86 ? -9.348 2.334 21.553 1.00 92.88 86 ALA A CA 1
ATOM 643 C C . ALA A 1 86 ? -9.727 1.490 20.321 1.00 92.88 86 ALA A C 1
ATOM 645 O O . ALA A 1 86 ? -9.043 1.542 19.300 1.00 92.88 86 ALA A O 1
ATOM 646 N N . ALA A 1 87 ? -10.845 0.754 20.380 1.00 94.06 87 ALA A N 1
ATOM 647 C CA . ALA A 1 87 ? -11.332 -0.034 19.246 1.00 94.06 87 ALA A CA 1
ATOM 648 C C . ALA A 1 87 ? -11.699 0.860 18.048 1.00 94.06 87 ALA A C 1
ATOM 650 O O . ALA A 1 87 ? -11.390 0.528 16.904 1.00 94.06 87 ALA A O 1
ATOM 651 N N . SER A 1 88 ? -12.298 2.026 18.307 1.00 93.75 88 SER A N 1
ATOM 652 C CA . SER A 1 88 ? -12.629 3.006 17.265 1.00 93.75 88 SER A CA 1
ATOM 653 C C . SER A 1 88 ? -11.374 3.614 16.635 1.00 93.75 88 SER A C 1
ATOM 655 O O . SER A 1 88 ? -11.297 3.723 15.412 1.00 93.75 88 SER A O 1
ATOM 657 N N . ALA A 1 89 ? -10.366 3.950 17.446 1.00 95.38 89 ALA A N 1
ATOM 658 C CA . ALA A 1 89 ? -9.091 4.480 16.975 1.00 95.38 89 ALA A CA 1
ATOM 659 C C . ALA A 1 89 ? -8.340 3.465 16.099 1.00 95.38 89 ALA A C 1
ATOM 661 O O . ALA A 1 89 ? -7.863 3.819 15.022 1.00 95.38 89 ALA A O 1
ATOM 662 N N . LEU A 1 90 ? -8.297 2.192 16.505 1.00 95.94 90 LEU A N 1
ATOM 663 C CA . LEU A 1 90 ? -7.699 1.120 15.701 1.00 95.94 90 LEU A CA 1
ATOM 664 C C . LEU A 1 90 ? -8.459 0.890 14.389 1.00 95.94 90 LEU A C 1
ATOM 666 O O . LEU A 1 90 ? -7.835 0.725 13.343 1.00 95.94 90 LEU A O 1
ATOM 670 N N . ALA A 1 91 ? -9.795 0.925 14.415 1.00 95.00 91 ALA A N 1
ATOM 671 C CA . ALA A 1 91 ? -10.603 0.784 13.207 1.00 95.00 91 ALA A CA 1
ATOM 672 C C . ALA A 1 91 ? -10.380 1.946 12.224 1.00 95.00 91 ALA A C 1
ATOM 674 O O . ALA A 1 91 ? -10.311 1.722 11.014 1.00 95.00 91 ALA A O 1
ATOM 675 N N . ALA A 1 92 ? -10.244 3.172 12.737 1.00 94.75 92 ALA A N 1
ATOM 676 C CA . ALA A 1 92 ? -9.910 4.346 11.939 1.00 94.75 92 ALA A CA 1
ATOM 677 C C . ALA A 1 92 ? -8.492 4.247 11.358 1.00 94.75 92 ALA A C 1
ATOM 679 O O . ALA A 1 92 ? -8.302 4.508 10.172 1.00 94.75 92 ALA A O 1
ATOM 680 N N . LEU A 1 93 ? -7.515 3.805 12.158 1.00 95.56 93 LEU A N 1
ATOM 681 C CA . LEU A 1 93 ? -6.140 3.596 11.709 1.00 95.56 93 LEU A CA 1
ATOM 682 C C . LEU A 1 93 ? -6.063 2.555 10.585 1.00 95.56 93 LEU A C 1
ATOM 684 O O . LEU A 1 93 ? -5.396 2.801 9.583 1.00 95.56 93 LEU A O 1
ATOM 688 N N . ALA A 1 94 ? -6.779 1.434 10.715 1.00 95.62 94 ALA A N 1
ATOM 689 C CA . ALA A 1 94 ? -6.834 0.392 9.689 1.00 95.62 94 ALA A CA 1
ATOM 690 C C . ALA A 1 94 ? -7.374 0.921 8.349 1.00 95.62 94 ALA A C 1
ATOM 692 O O . ALA A 1 94 ? -6.824 0.605 7.299 1.00 95.62 94 ALA A O 1
ATOM 693 N N . GLY A 1 95 ? -8.409 1.769 8.375 1.00 94.56 95 GLY A N 1
ATOM 694 C CA . GLY A 1 95 ? -8.897 2.435 7.164 1.00 94.56 95 GLY A CA 1
ATOM 695 C C . GLY A 1 95 ? -7.891 3.445 6.606 1.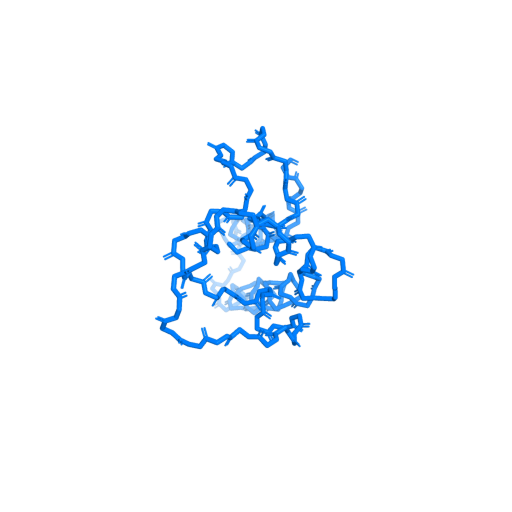00 94.56 95 GLY A C 1
ATOM 696 O O . GLY A 1 95 ? -7.625 3.465 5.407 1.00 94.56 95 GLY A O 1
ATOM 697 N N . TYR A 1 96 ? -7.285 4.245 7.484 1.00 93.44 96 TYR A N 1
ATOM 698 C CA . TYR A 1 96 ? -6.335 5.286 7.102 1.00 93.44 96 TYR A CA 1
ATOM 699 C C . TYR A 1 96 ? -5.110 4.739 6.356 1.00 93.44 96 TYR A C 1
ATOM 701 O O . TYR A 1 96 ? -4.709 5.302 5.334 1.00 93.44 96 TYR A O 1
ATOM 709 N N . VAL A 1 97 ? -4.520 3.632 6.824 1.00 92.56 97 VAL A N 1
ATOM 710 C CA . VAL A 1 97 ? -3.282 3.093 6.229 1.00 92.56 97 VAL A CA 1
ATOM 711 C C . VAL A 1 97 ? -3.451 2.630 4.779 1.00 92.56 97 VAL A C 1
ATOM 713 O O . VAL A 1 97 ? -2.475 2.670 4.032 1.00 92.56 97 VAL A O 1
ATOM 716 N N . VAL A 1 98 ? -4.668 2.257 4.363 1.00 92.69 98 VAL A N 1
ATOM 717 C CA . VAL A 1 98 ? -4.988 1.830 2.985 1.00 92.69 98 VAL A CA 1
ATOM 718 C C . VAL A 1 98 ? -5.654 2.916 2.138 1.00 92.69 98 VAL A C 1
ATOM 720 O O . VAL A 1 98 ? -5.800 2.749 0.928 1.00 92.69 98 VAL A O 1
ATOM 723 N N . SER A 1 99 ? -6.085 4.023 2.747 1.00 86.06 99 SER A N 1
ATOM 724 C CA . SER A 1 99 ? -6.728 5.136 2.040 1.00 86.06 99 SER A CA 1
ATOM 725 C C . SER A 1 99 ? -5.800 6.316 1.790 1.00 86.06 99 SER A C 1
ATOM 727 O O . SER A 1 99 ? -6.126 7.168 0.963 1.00 86.06 99 SER A O 1
ATOM 729 N N . ARG A 1 100 ? -4.687 6.421 2.527 1.00 74.56 100 ARG A N 1
ATOM 730 C CA . ARG A 1 100 ? -3.757 7.536 2.351 1.00 74.56 100 ARG A CA 1
ATOM 731 C C . ARG A 1 100 ? -3.197 7.518 0.924 1.00 74.56 100 ARG A C 1
ATOM 733 O O . ARG A 1 100 ? -2.527 6.574 0.513 1.00 74.56 100 ARG A O 1
ATOM 740 N N . LYS A 1 101 ? -3.484 8.577 0.174 1.00 60.12 101 LYS A N 1
ATOM 741 C CA . LYS A 1 101 ? -2.555 9.074 -0.836 1.00 60.12 101 LYS A CA 1
ATOM 742 C C . LYS A 1 101 ? -1.613 9.978 -0.053 1.00 60.12 101 LYS A C 1
ATOM 744 O O . LYS A 1 101 ? -2.110 10.856 0.655 1.00 60.12 101 LYS A O 1
ATOM 749 N N . LEU A 1 102 ? -0.327 9.643 -0.029 1.00 46.81 102 LEU A N 1
ATOM 750 C CA . LEU A 1 102 ? 0.668 10.566 0.510 1.00 46.81 102 LEU A CA 1
ATOM 751 C C . LEU A 1 102 ? 0.746 11.782 -0.415 1.00 46.81 102 LEU A C 1
ATOM 753 O O . LEU A 1 102 ? 0.447 11.593 -1.614 1.00 46.81 102 LEU A O 1
#

Sequence (102 aa):
DVLDYVGTEGEVGKPIGHDILEGFATLPVMLASIDLEDDRRLSEHEAREIVEAVRNSNGPQQALDQARDHADAARSQLKGIGGGEAASALAALAGYVVSRKL

Radius of gyration: 16.6 Å; chains: 1; bounding box: 38×29×40 Å

pLDDT: mean 87.3, std 9.61, range [46.81, 98.06]

Secondary structure (DSSP, 8-state):
-THHHHS-HHHHSS-TTHHHHTT---HHHHHHT----TTPPPPHHHHHHHHHHHHTSSHHHHHHHHHHHHHHHHHHHHGGG-SSHHHHHHHHHHHHHHH---